Protein AF-A0A3N7FI49-F1 (afdb_monomer)

pLDDT: mean 76.32, std 20.82, range [30.8, 97.62]

Radius of gyration: 17.37 Å; Cα contacts (8 Å, |Δi|>4): 125; chains: 1; bounding box: 34×40×47 Å

Organism: Populus trichocarpa (NCBI:txid3694)

Secondary structure (DSSP, 8-state):
-EE-TTS-EEE--SSPP-TT--SHHHHHHHHHHHTT---SS----GGGTGGG--EEEEEESSGGGGGGGTT---SEEEEEEEE-SSHHHHHHHHHHH-SEEEE--

Nearest PDB structures (foldseek):
  2g09-assembly1_A  TM=8.709E-01  e=8.014E-07  Mus musculus
  2jga-assembly1_A  TM=8.548E-01  e=8.014E-07  Homo sapiens
  5h81-assembly1_B  TM=4.452E-01  e=8.766E-01  Catharanthus roseus
  5h81-assembly1_A  TM=4.465E-01  e=1.147E+00  Catharanthus roseus
  8b27-assembly1_A  TM=4.540E-01  e=1.835E+00  Catharanthus roseus

Mean predicted aligned error: 11.05 Å

Sequence (105 aa):
MVFDNDGRLVSFKGKLIHSLNKNEHALEMAAPVHENFGDADGLINDNASVKKRTDLLLLGDHLGDLEMSDGLDYETRISVGFLNDNIENNLSQYRKAFDVVYMVS

Foldseek 3Di:
DDADPVRHDDDDPDDDDDLQRLAPVVVVVCVVVVVPPDPPDDDDPCVVVQLPAQEEEQEEQDLSSLNNCHPPRHDHYAYEYEPEPPCVVCVVVCVVRHPHYDYDD

Structure (mmCIF, N/CA/C/O backbone):
data_AF-A0A3N7FI49-F1
#
_entry.id   AF-A0A3N7FI49-F1
#
loop_
_atom_site.group_PDB
_atom_site.id
_atom_site.type_symbol
_atom_site.label_atom_id
_atom_site.label_alt_id
_atom_site.label_comp_id
_atom_site.label_asym_id
_atom_site.label_entity_id
_atom_site.label_seq_id
_atom_site.pdbx_PDB_ins_code
_atom_site.Cartn_x
_atom_site.Cartn_y
_atom_site.Cartn_z
_atom_site.occupancy
_atom_site.B_iso_or_equiv
_atom_site.auth_seq_id
_atom_site.auth_comp_id
_atom_site.auth_asym_id
_atom_site.auth_atom_id
_atom_site.pdbx_PDB_model_num
ATOM 1 N N . MET A 1 1 ? 9.700 1.242 -19.514 1.00 88.19 1 MET A N 1
ATOM 2 C CA . MET A 1 1 ? 9.911 -0.000 -20.297 1.00 88.19 1 MET A CA 1
ATOM 3 C C . MET A 1 1 ? 10.801 0.306 -21.501 1.00 88.19 1 MET A C 1
ATOM 5 O O . MET A 1 1 ? 10.883 1.469 -21.892 1.00 88.19 1 MET A O 1
ATOM 9 N N . VAL A 1 2 ? 11.499 -0.692 -22.041 1.00 91.62 2 VAL A N 1
ATOM 10 C CA . VAL A 1 2 ? 12.292 -0.619 -23.280 1.00 91.62 2 VAL A CA 1
ATOM 11 C C . VAL A 1 2 ? 11.728 -1.649 -24.248 1.00 91.62 2 VAL A C 1
ATOM 13 O O . VAL A 1 2 ? 11.562 -2.810 -23.872 1.00 91.62 2 VAL A O 1
ATOM 16 N N . PHE A 1 3 ? 11.448 -1.218 -25.473 1.00 95.56 3 PHE A N 1
ATOM 17 C CA . PHE A 1 3 ? 10.955 -2.071 -26.548 1.00 95.56 3 PHE A CA 1
ATOM 18 C C . PHE A 1 3 ? 11.972 -2.093 -27.693 1.00 95.56 3 PHE A C 1
ATOM 20 O O . PHE A 1 3 ? 12.682 -1.104 -27.890 1.00 95.56 3 PHE A O 1
ATOM 27 N N . ASP A 1 4 ? 12.073 -3.215 -28.403 1.00 96.25 4 ASP A N 1
ATOM 28 C CA . ASP A 1 4 ? 12.850 -3.302 -29.643 1.00 96.25 4 ASP A CA 1
ATOM 29 C C . ASP A 1 4 ? 12.098 -2.676 -30.836 1.00 96.25 4 ASP A C 1
ATOM 31 O O . ASP A 1 4 ? 10.985 -2.162 -30.699 1.00 96.25 4 ASP A O 1
ATOM 35 N N . ASN A 1 5 ? 12.714 -2.709 -32.020 1.00 96.62 5 ASN A N 1
ATOM 36 C CA . ASN A 1 5 ? 12.132 -2.144 -33.243 1.00 96.62 5 ASN A CA 1
ATOM 37 C C . ASN A 1 5 ? 10.870 -2.886 -33.723 1.00 96.62 5 ASN A C 1
ATOM 39 O O . ASN A 1 5 ? 10.089 -2.310 -34.477 1.00 96.62 5 ASN A O 1
ATOM 43 N N . ASP A 1 6 ? 10.659 -4.128 -33.278 1.00 96.88 6 ASP A N 1
ATOM 44 C CA . ASP A 1 6 ? 9.458 -4.920 -33.563 1.00 96.88 6 ASP A CA 1
ATOM 45 C C . ASP A 1 6 ? 8.357 -4.686 -32.507 1.00 96.88 6 ASP A C 1
ATOM 47 O O . ASP A 1 6 ? 7.310 -5.335 -32.533 1.00 96.88 6 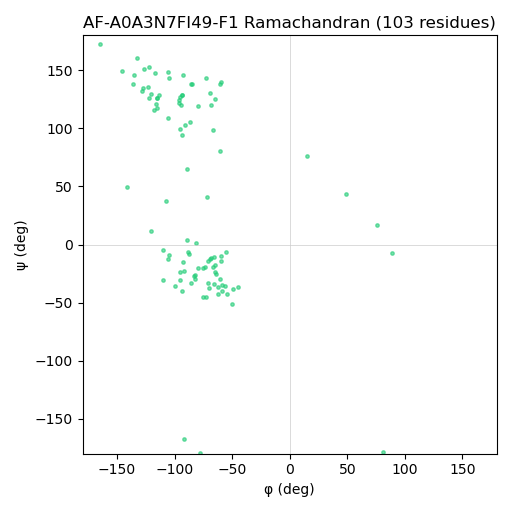ASP A O 1
ATOM 51 N N . GLY A 1 7 ? 8.584 -3.775 -31.551 1.00 94.38 7 GLY A N 1
ATOM 52 C CA . GLY A 1 7 ? 7.651 -3.463 -30.470 1.00 94.38 7 GLY A CA 1
ATOM 53 C C . GLY A 1 7 ? 7.611 -4.512 -29.357 1.00 94.38 7 GLY A C 1
ATOM 54 O O . GLY A 1 7 ? 6.669 -4.523 -28.563 1.00 94.38 7 GLY A O 1
ATOM 55 N N . ARG A 1 8 ? 8.602 -5.405 -29.260 1.00 96.25 8 ARG A N 1
ATOM 56 C CA . ARG A 1 8 ? 8.669 -6.425 -28.204 1.00 96.25 8 ARG A CA 1
ATOM 57 C C . ARG A 1 8 ? 9.332 -5.862 -26.958 1.00 96.25 8 ARG A C 1
ATOM 59 O O . ARG A 1 8 ? 10.332 -5.153 -27.037 1.00 96.25 8 ARG A O 1
ATOM 66 N N . LEU A 1 9 ? 8.781 -6.194 -25.791 1.00 94.38 9 LEU A N 1
ATOM 67 C CA . LEU A 1 9 ? 9.345 -5.790 -24.504 1.00 94.38 9 LEU A CA 1
ATOM 68 C C . LEU A 1 9 ? 10.675 -6.516 -24.269 1.00 94.38 9 LEU A C 1
ATOM 70 O O . LEU A 1 9 ? 10.698 -7.742 -24.186 1.00 94.38 9 LEU A O 1
ATOM 74 N N . VAL A 1 10 ? 11.763 -5.759 -24.114 1.00 95.75 10 VAL A N 1
ATOM 75 C CA . VAL A 1 10 ? 13.110 -6.317 -23.894 1.00 95.75 10 VAL A CA 1
ATOM 76 C C . VAL A 1 10 ? 13.640 -6.072 -22.485 1.00 95.75 10 VAL A C 1
ATOM 78 O O . VAL A 1 10 ? 14.402 -6.886 -21.969 1.00 95.75 10 VAL A O 1
ATOM 81 N N . SER A 1 11 ? 13.247 -4.972 -21.834 1.00 92.81 11 SER A N 1
ATOM 82 C CA . SER A 1 11 ? 13.649 -4.689 -20.451 1.00 92.81 11 SER A CA 1
ATOM 83 C C . SER A 1 11 ? 12.808 -3.594 -19.789 1.00 92.81 11 SER A C 1
ATOM 85 O O . SER A 1 11 ? 11.987 -2.912 -20.414 1.00 92.81 11 SER A O 1
ATOM 87 N N . PHE A 1 12 ? 13.030 -3.399 -18.490 1.00 88.06 12 PHE A N 1
ATOM 88 C CA . PHE A 1 12 ? 12.471 -2.297 -17.712 1.00 88.06 12 PHE A CA 1
ATOM 89 C C . PHE A 1 12 ? 13.558 -1.255 -17.431 1.00 88.06 12 PHE A C 1
ATOM 91 O O . PHE A 1 12 ? 14.724 -1.593 -17.249 1.00 88.06 12 PHE A O 1
ATOM 98 N N . LYS A 1 13 ? 13.170 0.026 -17.442 1.00 83.00 13 LYS A N 1
ATOM 99 C CA . LYS A 1 13 ? 14.071 1.145 -17.132 1.00 83.00 13 LYS A CA 1
ATOM 100 C C . LYS A 1 13 ? 13.963 1.459 -15.643 1.00 83.00 13 LYS A C 1
ATOM 102 O O . LYS A 1 13 ? 12.859 1.399 -15.108 1.00 83.00 13 LYS A O 1
ATOM 107 N N . GLY A 1 14 ? 15.070 1.871 -15.035 1.00 76.06 14 GLY A N 1
ATOM 108 C CA . GLY A 1 14 ? 15.104 2.250 -13.626 1.00 76.06 14 GLY A CA 1
ATOM 109 C C . GLY A 1 14 ? 15.198 1.058 -12.669 1.00 76.06 14 GLY A C 1
ATOM 110 O O . GLY A 1 14 ? 15.305 -0.095 -13.085 1.00 76.06 14 GLY A O 1
ATOM 111 N N . LYS A 1 15 ? 15.198 1.354 -11.368 1.00 77.38 15 LYS A N 1
ATOM 112 C CA . LYS A 1 15 ? 15.168 0.368 -10.286 1.00 77.38 15 LYS A CA 1
ATOM 113 C C . LYS A 1 15 ? 13.777 -0.267 -10.180 1.00 77.38 15 LYS A C 1
ATOM 115 O O . LYS A 1 15 ? 12.767 0.404 -10.367 1.00 77.38 15 LYS A O 1
ATOM 120 N N . LEU A 1 16 ? 13.732 -1.560 -9.862 1.00 79.75 16 LEU A N 1
ATOM 121 C CA . LEU A 1 16 ? 12.482 -2.284 -9.639 1.00 79.75 16 LEU A CA 1
ATOM 122 C C . LEU A 1 16 ? 11.743 -1.730 -8.408 1.00 79.75 16 LEU A C 1
ATOM 124 O O . LEU A 1 16 ? 12.293 -1.727 -7.305 1.00 79.75 16 LEU A O 1
ATOM 128 N N . ILE A 1 17 ? 10.483 -1.338 -8.598 1.00 76.00 17 ILE A N 1
ATOM 129 C CA . ILE A 1 17 ? 9.536 -1.048 -7.517 1.00 76.00 17 ILE A CA 1
ATOM 130 C C . ILE A 1 17 ? 8.717 -2.321 -7.275 1.00 76.00 17 ILE A C 1
ATOM 132 O O . ILE A 1 17 ? 8.162 -2.896 -8.210 1.00 76.00 17 ILE A O 1
ATOM 136 N N . HIS A 1 18 ? 8.674 -2.781 -6.027 1.00 77.56 18 HIS A N 1
ATOM 137 C CA . HIS A 1 18 ? 7.938 -3.972 -5.589 1.00 77.56 18 HIS A CA 1
ATOM 138 C C . HIS A 1 18 ? 7.144 -3.624 -4.328 1.00 77.56 18 HIS A C 1
ATOM 140 O O . HIS A 1 18 ? 7.519 -2.691 -3.626 1.00 77.56 18 HIS A O 1
ATOM 146 N N . SER A 1 19 ? 6.121 -4.405 -3.974 1.00 73.75 19 SER A N 1
ATOM 147 C CA . SER A 1 19 ? 5.263 -4.220 -2.786 1.00 73.75 19 SER A CA 1
ATOM 148 C C . SER A 1 19 ? 5.972 -4.145 -1.424 1.00 73.75 19 SER A C 1
ATOM 150 O O . SER A 1 19 ? 5.311 -3.895 -0.427 1.00 73.75 19 SER A O 1
ATOM 152 N N . LEU A 1 20 ? 7.289 -4.374 -1.377 1.00 69.69 20 LEU A N 1
ATOM 153 C CA . LEU A 1 20 ? 8.136 -4.323 -0.172 1.00 69.69 20 LEU A CA 1
ATOM 154 C C . LEU A 1 20 ? 9.264 -3.273 -0.288 1.00 69.69 20 LEU A C 1
ATOM 156 O O . LEU A 1 20 ? 10.236 -3.313 0.454 1.00 69.69 20 LEU A O 1
ATOM 160 N N . ASN A 1 21 ? 9.201 -2.411 -1.302 1.00 70.62 21 ASN A N 1
ATOM 161 C CA . ASN A 1 21 ? 10.173 -1.355 -1.600 1.00 70.62 21 ASN A CA 1
ATOM 162 C C . ASN A 1 21 ? 9.403 -0.115 -2.091 1.00 70.62 21 ASN A C 1
ATOM 164 O O . ASN A 1 21 ? 9.661 0.407 -3.176 1.00 70.62 21 ASN A O 1
ATOM 168 N N . LYS A 1 22 ? 8.373 0.283 -1.337 1.00 74.06 22 LYS A N 1
ATOM 169 C CA . LYS A 1 22 ? 7.492 1.415 -1.656 1.00 74.06 22 LYS A CA 1
ATOM 170 C C . LYS A 1 22 ? 7.758 2.608 -0.726 1.00 74.06 22 LYS A C 1
ATOM 172 O O . LYS A 1 22 ? 6.819 3.272 -0.329 1.00 74.06 22 LYS A O 1
ATOM 177 N N . ASN A 1 23 ? 9.018 2.859 -0.374 1.00 71.50 23 ASN A N 1
ATOM 178 C CA . ASN A 1 23 ? 9.432 3.998 0.462 1.00 71.50 23 ASN A CA 1
ATOM 179 C C . ASN A 1 23 ? 9.813 5.231 -0.387 1.00 71.50 23 ASN A C 1
ATOM 181 O O . ASN A 1 23 ? 9.573 5.234 -1.593 1.00 71.50 23 ASN A O 1
ATOM 185 N N . GLU A 1 24 ? 10.442 6.256 0.204 1.00 60.62 24 GLU A N 1
ATOM 186 C CA . GLU A 1 24 ? 10.898 7.495 -0.466 1.00 60.62 24 GLU A CA 1
ATOM 187 C C . GLU A 1 24 ? 11.614 7.260 -1.810 1.00 60.62 24 GLU A C 1
ATOM 189 O O . GLU A 1 24 ? 11.397 7.989 -2.780 1.00 60.62 24 GLU A O 1
ATOM 194 N N . HIS A 1 25 ? 12.398 6.183 -1.936 1.00 61.31 25 HIS A N 1
ATOM 195 C CA . HIS A 1 25 ? 13.065 5.852 -3.196 1.00 61.31 25 HIS A CA 1
ATOM 196 C C . HIS A 1 25 ? 12.090 5.500 -4.326 1.00 61.31 25 HIS A C 1
ATOM 198 O O . HIS A 1 25 ? 12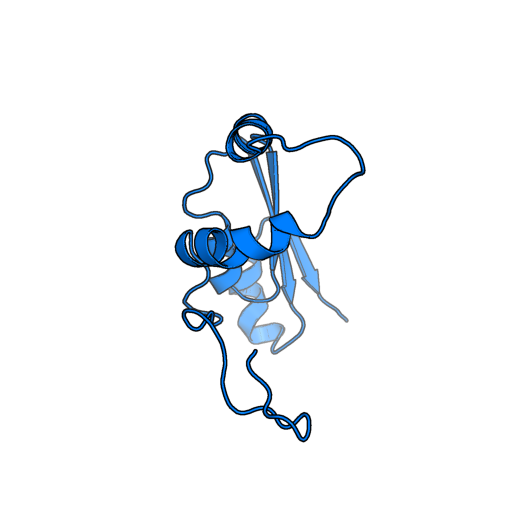.441 5.630 -5.495 1.00 61.31 25 HIS A O 1
ATOM 204 N N . ALA A 1 26 ? 10.872 5.052 -4.023 1.00 60.66 26 ALA A N 1
ATOM 205 C CA . ALA A 1 26 ? 9.821 4.870 -5.018 1.00 60.66 26 ALA A CA 1
ATOM 206 C C . ALA A 1 26 ? 9.288 6.219 -5.535 1.00 60.66 26 ALA A C 1
ATOM 208 O O . ALA A 1 26 ? 8.968 6.316 -6.719 1.00 60.66 26 ALA A O 1
ATOM 209 N N . LEU A 1 27 ? 9.258 7.262 -4.693 1.00 59.16 27 LEU A N 1
ATOM 210 C CA . LEU A 1 27 ? 8.846 8.620 -5.071 1.00 59.16 27 LEU A CA 1
ATOM 211 C C . LEU A 1 27 ? 9.901 9.310 -5.942 1.00 59.16 27 LEU A C 1
ATOM 213 O O . LEU A 1 27 ? 9.561 9.846 -6.996 1.00 59.16 27 LEU A O 1
ATOM 217 N N . GLU A 1 28 ? 11.185 9.214 -5.579 1.00 58.03 28 GLU A N 1
ATOM 218 C CA . GLU A 1 28 ? 12.297 9.697 -6.420 1.00 58.03 28 GLU A CA 1
ATOM 219 C C . GLU A 1 28 ? 12.273 9.053 -7.819 1.00 58.03 28 GLU A C 1
ATOM 221 O O . GLU A 1 28 ? 12.564 9.691 -8.829 1.00 58.03 28 GLU A O 1
ATOM 226 N N . MET A 1 29 ? 11.871 7.782 -7.887 1.00 54.31 29 MET A N 1
ATOM 227 C CA . MET A 1 29 ? 11.754 7.004 -9.121 1.00 54.31 29 MET A CA 1
ATOM 228 C C . MET A 1 29 ? 10.466 7.288 -9.918 1.00 54.31 29 MET A C 1
ATOM 230 O O . MET A 1 29 ? 10.430 7.001 -11.117 1.00 54.31 29 MET A O 1
ATOM 234 N N . ALA A 1 30 ? 9.427 7.840 -9.280 1.00 52.56 30 ALA A N 1
ATOM 235 C CA . ALA A 1 30 ? 8.167 8.263 -9.901 1.00 52.56 30 ALA A CA 1
ATOM 236 C C . ALA A 1 30 ? 8.174 9.743 -10.330 1.00 52.56 30 ALA A C 1
ATOM 238 O O . ALA A 1 30 ? 7.365 10.138 -11.168 1.00 52.56 30 ALA A O 1
ATOM 239 N N . ALA A 1 31 ? 9.127 10.543 -9.845 1.00 50.62 31 ALA A N 1
ATOM 240 C CA . ALA A 1 31 ? 9.336 11.930 -10.261 1.00 50.62 31 ALA A CA 1
ATOM 241 C C . ALA A 1 31 ? 9.397 12.152 -11.795 1.00 50.62 31 ALA A C 1
ATOM 243 O O . ALA A 1 31 ? 8.767 13.102 -12.260 1.00 50.62 31 ALA A O 1
ATOM 244 N N . PRO A 1 32 ? 10.009 11.277 -12.631 1.00 47.78 32 PRO A N 1
ATOM 245 C CA . PRO A 1 32 ? 9.985 11.464 -14.086 1.00 47.78 32 PRO A CA 1
ATOM 246 C C . PRO A 1 32 ? 8.590 11.278 -14.716 1.00 47.78 32 PRO A C 1
ATOM 248 O O . PRO A 1 32 ? 8.396 11.581 -15.892 1.00 47.78 32 PRO A O 1
ATOM 251 N N . VAL A 1 33 ? 7.608 10.751 -13.973 1.00 46.41 33 VAL A N 1
ATOM 252 C CA . VAL A 1 33 ? 6.207 10.626 -14.417 1.00 46.41 33 VAL A CA 1
ATOM 253 C C . VAL A 1 33 ? 5.446 11.941 -14.208 1.00 46.41 33 VAL A C 1
ATOM 255 O O . VAL A 1 33 ? 4.530 12.239 -14.974 1.00 46.41 33 VAL A O 1
ATOM 258 N N . HIS A 1 34 ? 5.866 12.771 -13.248 1.00 45.50 34 HIS A N 1
ATOM 259 C CA . HIS A 1 34 ? 5.294 14.101 -13.024 1.00 45.50 34 HIS A CA 1
ATOM 260 C C . HIS A 1 34 ? 5.712 15.127 -14.088 1.00 45.50 34 HIS A C 1
ATOM 262 O O . HIS A 1 34 ? 4.993 16.097 -14.292 1.00 45.50 34 HIS A O 1
ATOM 268 N N . GLU A 1 35 ? 6.792 14.887 -14.841 1.00 42.59 35 GLU A N 1
ATOM 269 C CA . GLU A 1 35 ? 7.208 15.776 -15.940 1.00 42.59 35 GLU A CA 1
ATOM 270 C C . GLU A 1 35 ? 6.274 15.727 -17.169 1.00 42.59 35 GLU A C 1
ATOM 272 O O . GLU A 1 35 ? 6.339 16.614 -18.017 1.00 42.59 35 GLU A O 1
ATOM 277 N N . ASN A 1 36 ? 5.384 14.726 -17.278 1.00 38.12 36 ASN A N 1
ATOM 278 C CA . ASN A 1 36 ? 4.480 14.563 -18.431 1.00 38.12 36 ASN A CA 1
ATOM 279 C C . ASN A 1 36 ? 2.996 14.837 -18.135 1.00 38.12 36 ASN A C 1
ATOM 281 O O . ASN A 1 36 ? 2.192 14.842 -19.068 1.00 38.12 36 ASN A O 1
ATOM 285 N N . PHE A 1 37 ? 2.615 15.101 -16.883 1.00 40.06 37 PHE A N 1
ATOM 286 C CA . PHE A 1 37 ? 1.313 15.702 -16.573 1.00 40.06 37 PHE A CA 1
ATOM 287 C C . PHE A 1 37 ? 1.465 17.223 -16.590 1.00 40.06 37 PHE A C 1
ATOM 289 O O . PHE A 1 37 ? 1.373 17.895 -15.570 1.00 40.06 37 PHE A O 1
ATOM 296 N N . GLY A 1 38 ? 1.766 17.746 -17.781 1.00 32.53 38 GLY A N 1
ATOM 297 C CA . GLY A 1 38 ? 1.758 19.175 -18.041 1.00 32.53 38 GLY A CA 1
ATOM 298 C C . GLY A 1 38 ? 0.334 19.704 -17.948 1.00 32.53 38 GLY A C 1
ATOM 299 O O . GLY A 1 38 ? -0.420 19.627 -18.918 1.00 32.53 38 GLY A O 1
ATOM 300 N N . ASP A 1 39 ? -0.018 20.277 -16.801 1.00 34.88 39 ASP A N 1
ATOM 301 C CA . ASP A 1 39 ? -0.895 21.437 -16.834 1.00 34.88 39 ASP A CA 1
ATOM 302 C C . ASP A 1 39 ? -0.174 22.528 -17.633 1.00 34.88 39 ASP A C 1
ATOM 304 O O . ASP A 1 39 ? 1.043 22.699 -17.556 1.00 34.88 39 ASP A O 1
ATOM 308 N N . ALA A 1 40 ? -0.933 23.208 -18.486 1.00 40.53 40 ALA A N 1
ATOM 309 C CA . ALA A 1 40 ? -0.455 24.135 -19.503 1.00 40.53 40 ALA A CA 1
ATOM 310 C C . ALA A 1 40 ? 0.071 25.473 -18.941 1.00 40.53 40 ALA A C 1
ATOM 312 O O . ALA A 1 40 ? -0.193 26.525 -19.523 1.00 40.53 40 ALA A O 1
ATOM 313 N N . ASP A 1 41 ? 0.813 25.453 -17.836 1.00 37.81 41 ASP A N 1
ATOM 314 C CA . ASP A 1 41 ? 1.504 26.625 -17.317 1.00 37.81 41 ASP A CA 1
ATOM 315 C C . ASP A 1 41 ? 2.924 26.264 -16.873 1.00 37.81 41 ASP A C 1
ATOM 317 O O . ASP A 1 41 ? 3.196 25.180 -16.362 1.00 37.81 41 ASP A O 1
ATOM 321 N N . GLY A 1 42 ? 3.856 27.148 -17.203 1.00 30.80 42 GLY A N 1
ATOM 322 C CA . GLY A 1 42 ? 5.264 26.829 -17.377 1.00 30.80 42 GLY A CA 1
ATOM 323 C C . GLY A 1 42 ? 5.955 26.248 -16.146 1.00 30.80 42 GLY A C 1
ATOM 324 O O . GLY A 1 42 ? 5.791 26.751 -15.043 1.00 30.80 42 GLY A O 1
ATOM 325 N N . LEU A 1 43 ? 6.807 25.247 -16.406 1.00 36.66 43 LEU A N 1
ATOM 326 C CA . LEU A 1 43 ? 8.012 24.860 -15.663 1.00 36.66 43 LEU A CA 1
ATOM 327 C C . LEU A 1 43 ? 8.111 25.470 -14.256 1.00 36.66 43 LEU A C 1
ATOM 329 O O . LEU A 1 43 ? 8.893 26.396 -14.013 1.00 36.66 43 LEU A O 1
ATOM 333 N N . ILE A 1 44 ? 7.343 24.930 -13.319 1.00 35.91 44 ILE A N 1
ATOM 334 C CA . ILE A 1 44 ? 7.605 25.171 -11.913 1.00 35.91 44 ILE A CA 1
ATOM 335 C C . ILE A 1 44 ? 8.488 24.020 -11.455 1.00 35.91 44 ILE A C 1
ATOM 337 O O . ILE A 1 44 ? 8.224 22.843 -11.681 1.00 35.91 44 ILE A O 1
ATOM 341 N N . ASN A 1 45 ? 9.595 24.381 -10.826 1.00 40.12 45 ASN A N 1
ATOM 342 C CA . ASN A 1 45 ? 10.358 23.484 -9.981 1.00 40.12 45 ASN A CA 1
ATOM 343 C C . ASN A 1 4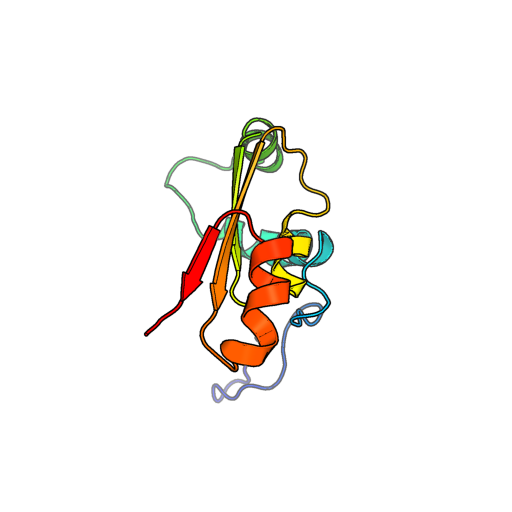5 ? 9.430 23.027 -8.827 1.00 40.12 45 ASN A C 1
ATOM 345 O O . ASN A 1 45 ? 9.445 23.605 -7.741 1.00 40.12 45 ASN A O 1
ATOM 349 N N . ASP A 1 46 ? 8.557 22.048 -9.083 1.00 42.69 46 ASP A N 1
ATOM 350 C CA . ASP A 1 46 ? 7.375 21.734 -8.260 1.00 42.69 46 ASP A CA 1
ATOM 351 C C . ASP A 1 46 ? 7.656 20.890 -7.015 1.00 42.69 46 ASP A C 1
ATOM 353 O O . ASP A 1 46 ? 6.777 20.678 -6.179 1.00 42.69 46 ASP A O 1
ATOM 357 N N . ASN A 1 47 ? 8.921 20.544 -6.767 1.00 44.09 47 ASN A N 1
ATOM 358 C CA . ASN A 1 47 ? 9.340 20.043 -5.454 1.00 44.09 47 ASN A CA 1
ATOM 359 C C . ASN A 1 47 ? 9.076 21.074 -4.333 1.00 44.09 47 ASN A C 1
ATOM 361 O O . ASN A 1 47 ? 9.136 20.736 -3.154 1.00 44.09 47 ASN A O 1
ATOM 365 N N . ALA A 1 48 ? 8.806 22.342 -4.674 1.00 38.84 48 ALA A N 1
ATOM 366 C CA . ALA A 1 48 ? 8.447 23.399 -3.732 1.00 38.84 48 ALA A CA 1
ATOM 367 C C . ALA A 1 48 ? 6.929 23.559 -3.499 1.00 38.84 48 ALA A C 1
ATOM 369 O O . ALA A 1 48 ? 6.544 24.089 -2.456 1.00 38.84 48 ALA A O 1
ATOM 370 N N . SER A 1 49 ? 6.064 23.121 -4.422 1.00 41.47 49 SER A N 1
ATOM 371 C CA . SER A 1 49 ? 4.604 23.264 -4.294 1.00 41.47 49 SER A CA 1
ATOM 372 C C . SER A 1 49 ? 3.980 22.107 -3.503 1.00 41.47 49 SER A C 1
ATOM 374 O O . SER A 1 49 ? 3.081 22.342 -2.691 1.00 41.47 49 SER A O 1
ATOM 376 N N . VAL A 1 50 ? 4.537 20.892 -3.616 1.00 49.72 50 VAL A N 1
ATOM 377 C CA . VAL A 1 50 ? 4.223 19.755 -2.723 1.00 49.72 50 VAL A CA 1
ATOM 378 C C . VAL A 1 50 ? 4.686 20.033 -1.286 1.00 49.72 50 VAL A C 1
ATOM 380 O O . VAL A 1 50 ? 3.970 19.715 -0.345 1.00 49.72 50 VAL A O 1
ATOM 383 N N . LYS A 1 51 ? 5.805 20.752 -1.103 1.00 50.03 51 LYS A N 1
ATOM 384 C CA . LYS A 1 51 ? 6.356 21.143 0.214 1.00 50.03 51 LYS A CA 1
ATOM 385 C C . LYS A 1 51 ? 5.442 22.002 1.099 1.00 50.03 51 LYS A C 1
ATOM 387 O O . LYS A 1 51 ? 5.788 22.249 2.247 1.00 50.03 51 LYS A O 1
ATOM 392 N N . LYS A 1 52 ? 4.314 22.506 0.588 1.00 54.06 52 LYS A N 1
ATOM 393 C CA . LYS A 1 52 ? 3.327 23.256 1.387 1.00 54.06 52 LYS A CA 1
ATOM 394 C C . LYS A 1 52 ? 2.066 22.466 1.724 1.00 54.06 52 LYS A C 1
ATOM 396 O O . LYS A 1 52 ? 1.248 22.972 2.486 1.00 54.06 52 LYS A O 1
ATOM 401 N N . ARG A 1 53 ? 1.865 21.282 1.141 1.00 63.97 53 ARG A N 1
ATOM 402 C CA . ARG A 1 53 ? 0.688 20.453 1.416 1.00 63.97 53 ARG A CA 1
ATOM 403 C C . ARG A 1 53 ? 1.057 19.446 2.492 1.00 63.97 53 ARG A C 1
ATOM 405 O O . ARG A 1 53 ? 1.681 18.436 2.201 1.00 63.97 53 ARG A O 1
ATOM 412 N N . THR A 1 54 ? 0.680 19.760 3.722 1.00 78.56 54 THR A N 1
ATOM 413 C CA . THR A 1 54 ? 0.962 18.928 4.891 1.00 78.56 54 THR A CA 1
ATOM 414 C C . THR A 1 54 ? -0.125 17.881 5.148 1.00 78.56 54 THR A C 1
ATOM 416 O O . THR A 1 54 ? 0.064 17.013 5.994 1.00 78.56 54 THR A O 1
ATOM 419 N N . ASP A 1 55 ? -1.235 17.921 4.405 1.00 85.94 55 ASP A N 1
ATOM 420 C CA . ASP A 1 55 ? -2.304 16.926 4.473 1.00 85.94 55 ASP A CA 1
ATOM 421 C C . ASP A 1 55 ? -2.113 15.841 3.404 1.00 85.94 55 ASP A C 1
ATOM 423 O O . ASP A 1 55 ? -2.128 16.114 2.199 1.00 85.94 55 ASP A O 1
ATOM 427 N N . LEU A 1 56 ? -1.971 14.594 3.849 1.00 87.88 56 LEU A N 1
ATOM 428 C CA . LEU A 1 56 ? -1.715 13.429 3.011 1.00 87.88 56 LEU A CA 1
ATOM 429 C C . LEU A 1 56 ? -2.893 12.449 3.065 1.00 87.88 56 LEU A C 1
ATOM 431 O O . LEU A 1 56 ? -3.289 11.988 4.135 1.00 87.88 56 LEU A O 1
ATOM 435 N N . LEU A 1 57 ? -3.419 12.078 1.896 1.00 91.38 57 LEU A N 1
ATOM 436 C CA . LEU A 1 57 ? -4.357 10.964 1.747 1.00 91.38 57 LEU A CA 1
ATOM 437 C C . LEU A 1 57 ? -3.628 9.778 1.109 1.00 91.38 57 LEU A C 1
ATOM 439 O O . LEU A 1 57 ? -3.291 9.817 -0.073 1.00 91.38 57 LEU A O 1
ATOM 443 N N . LEU A 1 58 ? -3.387 8.729 1.894 1.00 92.56 58 LEU A N 1
ATOM 444 C CA . LEU A 1 58 ? -2.731 7.503 1.452 1.00 92.56 58 LEU A CA 1
ATOM 445 C C . LEU A 1 58 ? -3.786 6.461 1.101 1.00 92.56 58 LEU A C 1
ATOM 447 O O . LEU A 1 58 ? -4.610 6.104 1.939 1.00 92.56 58 LEU A O 1
ATOM 451 N N . LEU A 1 59 ? -3.737 5.947 -0.123 1.00 94.75 59 LEU A N 1
ATOM 452 C CA . LEU A 1 59 ? -4.604 4.870 -0.594 1.00 94.75 59 LEU A CA 1
ATOM 453 C C . LEU A 1 59 ? -3.727 3.657 -0.910 1.00 94.75 59 LEU A C 1
ATOM 455 O O . LEU A 1 59 ? -2.818 3.765 -1.731 1.00 94.75 59 LEU A O 1
ATOM 459 N N . GLY A 1 60 ? -3.981 2.527 -0.254 1.00 93.19 60 GLY A N 1
ATOM 460 C CA . GLY A 1 60 ? -3.195 1.306 -0.430 1.00 93.19 60 GLY A CA 1
ATOM 461 C C . GLY A 1 60 ? -4.053 0.058 -0.313 1.00 93.19 60 GLY A C 1
ATOM 462 O O . GLY A 1 60 ? -5.054 0.048 0.396 1.00 93.19 60 GLY A O 1
ATOM 463 N N . ASP A 1 61 ? -3.686 -1.001 -1.015 1.00 92.56 61 ASP A N 1
ATOM 464 C CA . ASP A 1 61 ? -4.329 -2.313 -0.939 1.00 92.56 61 ASP A CA 1
ATOM 465 C C . ASP A 1 61 ? -3.469 -3.332 -0.182 1.00 92.56 61 ASP A C 1
ATOM 467 O O . ASP A 1 61 ? -3.968 -4.370 0.253 1.00 92.56 61 ASP A O 1
ATOM 471 N N . HIS A 1 62 ? -2.198 -3.012 0.065 1.00 92.12 62 HIS A N 1
ATOM 472 C CA . HIS A 1 62 ? -1.254 -3.830 0.813 1.00 92.12 62 HIS A CA 1
ATOM 473 C C . HIS A 1 62 ? -0.674 -3.081 2.022 1.00 92.12 62 HIS A C 1
ATOM 475 O O . HIS A 1 62 ? -0.516 -1.865 2.004 1.00 92.12 62 HIS A O 1
ATOM 481 N N . LEU A 1 63 ? -0.274 -3.802 3.077 1.00 91.19 63 LEU A N 1
ATOM 482 C CA . LEU A 1 63 ? 0.341 -3.182 4.267 1.00 91.19 63 LEU A CA 1
ATOM 483 C C . LEU A 1 63 ? 1.619 -2.392 3.937 1.00 91.19 63 LEU A C 1
ATOM 485 O O . LEU A 1 63 ? 1.870 -1.348 4.528 1.00 91.19 63 LEU A O 1
ATOM 489 N N . GLY A 1 64 ? 2.395 -2.871 2.963 1.00 87.69 64 GLY A N 1
ATOM 490 C CA . GLY A 1 64 ? 3.610 -2.197 2.484 1.00 87.69 64 GLY A CA 1
ATOM 491 C C . GLY A 1 64 ? 3.356 -0.850 1.798 1.00 87.69 64 GLY A C 1
ATOM 492 O O . GLY A 1 64 ? 4.295 -0.102 1.563 1.00 87.69 64 GLY A O 1
ATOM 493 N N . ASP A 1 65 ? 2.103 -0.507 1.497 1.00 89.50 65 ASP A N 1
ATOM 494 C CA . ASP A 1 65 ? 1.758 0.787 0.903 1.00 89.50 65 ASP A CA 1
ATOM 495 C C . ASP A 1 65 ? 1.819 1.927 1.915 1.00 89.50 65 ASP A C 1
ATOM 497 O O . ASP A 1 65 ? 1.962 3.080 1.525 1.00 89.50 65 ASP A O 1
ATOM 501 N N . LEU A 1 66 ? 1.752 1.624 3.213 1.00 89.00 66 LEU A N 1
ATOM 502 C CA . LEU A 1 66 ? 1.889 2.626 4.273 1.00 89.00 66 LEU A CA 1
ATOM 503 C C . LEU A 1 66 ? 3.254 3.329 4.225 1.00 89.00 66 LEU A C 1
ATOM 505 O O . LEU A 1 66 ? 3.345 4.518 4.543 1.00 89.00 66 LEU A O 1
ATOM 509 N N . GLU A 1 67 ? 4.277 2.617 3.750 1.00 86.69 67 GLU A N 1
ATOM 510 C CA . GLU A 1 67 ? 5.638 3.127 3.564 1.00 86.69 67 GLU A CA 1
ATOM 511 C C . GLU A 1 67 ? 5.725 4.167 2.433 1.00 86.69 67 GLU A C 1
ATOM 513 O O . GLU A 1 67 ? 6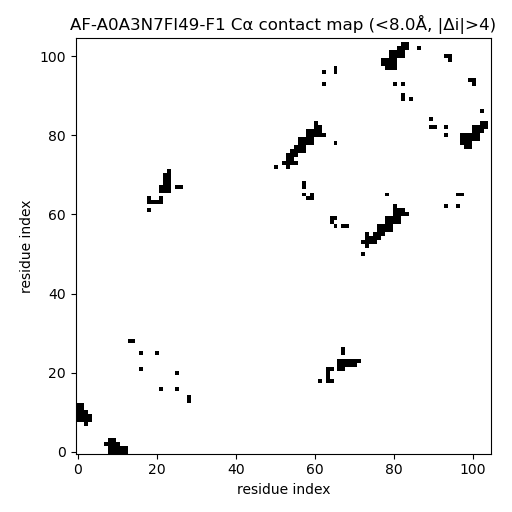.700 4.906 2.367 1.00 86.69 67 GLU A O 1
ATOM 518 N N . MET A 1 68 ? 4.697 4.322 1.582 1.00 83.56 68 MET A N 1
ATOM 519 C CA . MET A 1 68 ? 4.690 5.354 0.526 1.00 83.56 68 MET A CA 1
ATOM 520 C C . MET A 1 68 ? 4.672 6.777 1.078 1.00 83.56 68 MET A C 1
ATOM 522 O O . MET A 1 68 ? 4.968 7.720 0.348 1.00 83.56 68 MET A O 1
ATOM 526 N N . SER A 1 69 ? 4.299 6.939 2.349 1.00 80.69 69 SER A N 1
ATOM 527 C CA . SER A 1 69 ? 4.398 8.224 3.040 1.00 80.69 69 SER A CA 1
ATOM 528 C C . SER A 1 69 ? 5.759 8.464 3.699 1.00 80.69 69 SER A C 1
ATOM 530 O O . SER A 1 69 ? 6.011 9.576 4.158 1.00 80.69 69 SER A O 1
ATOM 532 N N . ASP A 1 70 ? 6.649 7.470 3.738 1.00 81.38 70 ASP A N 1
ATOM 533 C CA . ASP A 1 70 ? 7.966 7.618 4.355 1.00 81.38 70 ASP A CA 1
ATOM 534 C C . ASP A 1 70 ? 8.833 8.570 3.521 1.00 81.38 70 ASP A C 1
ATOM 536 O O . ASP A 1 70 ? 8.950 8.424 2.305 1.00 81.38 70 ASP A O 1
ATOM 540 N N . GLY A 1 71 ? 9.440 9.555 4.186 1.00 72.62 71 GLY A N 1
ATOM 541 C CA . GLY A 1 71 ? 10.246 10.602 3.543 1.00 72.62 71 GLY A CA 1
ATOM 542 C C . GLY A 1 71 ? 9.452 11.834 3.094 1.00 72.62 71 GLY A C 1
ATOM 543 O O . GLY A 1 71 ? 10.051 12.846 2.735 1.00 72.62 71 GLY A O 1
ATOM 544 N N . LEU A 1 72 ? 8.116 11.807 3.168 1.00 76.50 72 LEU A N 1
ATOM 545 C CA . LEU A 1 72 ? 7.290 12.999 2.966 1.00 76.50 72 LEU A CA 1
ATOM 546 C C . LEU A 1 72 ? 7.152 13.794 4.270 1.00 76.50 72 LEU A C 1
ATOM 548 O O . LEU A 1 72 ? 6.930 13.228 5.337 1.00 76.50 72 LEU A O 1
ATOM 552 N N . ASP A 1 73 ? 7.246 15.118 4.166 1.00 74.62 73 ASP A N 1
ATOM 553 C CA . ASP A 1 73 ? 6.975 16.039 5.273 1.00 74.62 73 ASP A CA 1
ATOM 554 C C . ASP A 1 73 ? 5.468 16.350 5.302 1.00 74.62 73 ASP A C 1
ATOM 556 O O . ASP A 1 73 ? 4.959 17.045 4.419 1.00 74.62 73 ASP A O 1
ATOM 560 N N . TYR A 1 74 ? 4.735 15.767 6.256 1.00 80.94 74 TYR A N 1
ATOM 561 C CA . TYR A 1 74 ? 3.286 15.935 6.418 1.00 80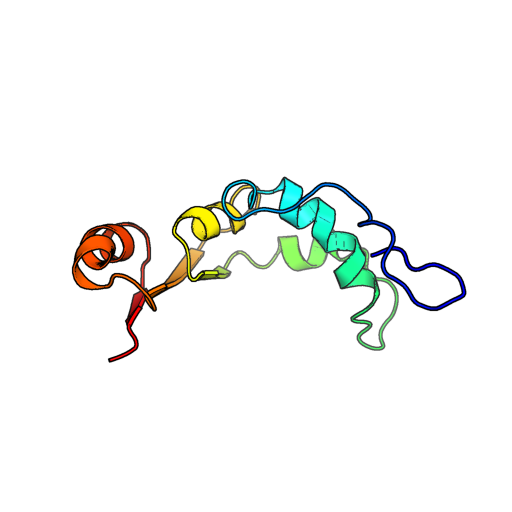.94 74 TYR A CA 1
ATOM 562 C C . TYR A 1 74 ? 2.907 16.158 7.891 1.00 80.94 74 TYR A C 1
ATOM 564 O O . TYR A 1 74 ? 3.511 15.594 8.800 1.00 80.94 74 TYR A O 1
ATOM 572 N N . GLU A 1 75 ? 1.874 16.968 8.129 1.00 84.31 75 GLU A N 1
ATOM 573 C CA . GLU A 1 75 ? 1.296 17.224 9.457 1.00 84.31 75 GLU A CA 1
ATOM 574 C C . GLU A 1 75 ? 0.124 16.281 9.739 1.00 84.31 75 GLU A C 1
ATOM 576 O O . GLU A 1 75 ? 0.000 15.756 10.846 1.00 84.31 75 GLU A O 1
ATOM 581 N N . THR A 1 76 ? -0.716 16.030 8.730 1.00 86.31 76 THR A N 1
ATOM 582 C CA . THR A 1 76 ? -1.880 15.146 8.837 1.00 86.31 76 THR A CA 1
ATOM 583 C C . THR A 1 76 ? -1.786 14.050 7.792 1.00 86.31 76 THR A C 1
ATOM 585 O O . THR A 1 76 ? -1.538 14.315 6.619 1.00 86.31 76 THR A O 1
ATOM 588 N N . ARG A 1 77 ? -2.063 12.808 8.193 1.00 91.69 77 ARG A N 1
ATOM 589 C CA . ARG A 1 77 ? -2.222 11.684 7.269 1.0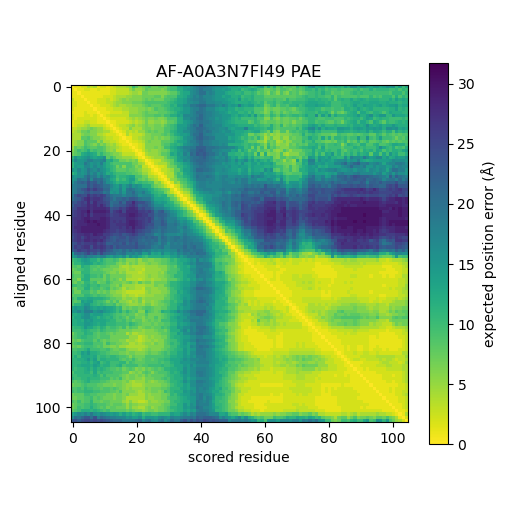0 91.69 77 ARG A CA 1
ATOM 590 C C . ARG A 1 77 ? -3.524 10.954 7.547 1.00 91.69 77 ARG A C 1
ATOM 592 O O . ARG A 1 77 ? -3.789 10.599 8.690 1.00 91.69 77 ARG A O 1
ATOM 599 N N . ILE A 1 78 ? -4.284 10.686 6.490 1.00 95.19 78 ILE A N 1
ATOM 600 C CA . ILE A 1 78 ? -5.398 9.738 6.496 1.00 95.19 78 ILE A CA 1
ATOM 601 C C . ILE A 1 78 ? -5.033 8.599 5.554 1.00 95.19 78 ILE A C 1
ATOM 603 O O . ILE A 1 78 ? -4.706 8.824 4.392 1.00 95.19 78 ILE A O 1
ATOM 607 N N . SER A 1 79 ? -5.093 7.373 6.051 1.00 96.12 79 SER A N 1
ATOM 608 C CA . SER A 1 79 ? -4.769 6.161 5.310 1.00 96.12 79 SER A CA 1
ATOM 609 C C . SER A 1 79 ? -6.012 5.296 5.099 1.00 96.12 79 SER A C 1
ATOM 611 O O . SER A 1 79 ? -6.749 4.987 6.036 1.00 96.12 79 SER A O 1
ATOM 613 N N . VAL A 1 80 ? -6.253 4.900 3.850 1.00 97.62 80 VAL A N 1
ATOM 614 C CA . VAL A 1 80 ? -7.373 4.046 3.445 1.00 97.62 80 VAL A CA 1
ATOM 615 C C . VAL A 1 80 ? -6.826 2.750 2.855 1.00 97.62 80 VAL A C 1
ATOM 617 O O . VAL A 1 80 ? -6.164 2.761 1.817 1.00 97.62 80 VAL A O 1
ATOM 620 N N . GLY A 1 81 ? -7.119 1.643 3.532 1.00 96.62 81 GLY A N 1
ATOM 621 C CA . GLY A 1 81 ? -6.737 0.292 3.145 1.00 96.62 81 GLY A CA 1
ATOM 622 C C . GLY A 1 81 ? -7.854 -0.420 2.385 1.00 96.62 81 GLY A C 1
ATOM 623 O O . GLY A 1 81 ? -8.939 -0.607 2.935 1.00 96.62 81 GLY A O 1
ATOM 624 N N . PHE A 1 82 ? -7.595 -0.862 1.158 1.00 96.12 82 PHE A N 1
ATOM 625 C CA . PHE A 1 82 ? -8.503 -1.699 0.371 1.00 96.12 82 PHE A CA 1
ATOM 626 C C . PHE A 1 82 ? -8.203 -3.175 0.637 1.00 96.12 82 PHE A C 1
ATOM 628 O O . PHE A 1 82 ? -7.231 -3.730 0.132 1.00 96.12 82 PHE A O 1
ATOM 635 N N . LEU A 1 83 ? -9.032 -3.823 1.452 1.00 94.62 83 LEU A N 1
ATOM 636 C CA . LEU A 1 83 ? -8.888 -5.234 1.782 1.00 94.62 83 LEU A CA 1
ATOM 637 C C . LEU A 1 83 ? -9.745 -6.083 0.836 1.00 94.62 83 LEU A C 1
ATOM 639 O O . LEU A 1 83 ? -10.934 -6.292 1.078 1.00 94.62 83 LEU A O 1
ATOM 643 N N . ASN A 1 84 ? -9.113 -6.560 -0.236 1.00 91.94 84 ASN A N 1
ATOM 644 C CA . ASN A 1 84 ? -9.780 -7.328 -1.292 1.00 91.94 84 ASN A CA 1
ATOM 645 C C . ASN A 1 84 ? -9.660 -8.849 -1.102 1.00 91.94 84 ASN A C 1
ATOM 647 O O . ASN A 1 84 ? -10.577 -9.578 -1.461 1.00 91.94 84 ASN A O 1
ATOM 651 N N . ASP A 1 85 ? -8.562 -9.322 -0.500 1.00 89.31 85 ASP A N 1
ATOM 652 C CA . ASP A 1 85 ? -8.234 -10.748 -0.412 1.00 89.31 85 ASP A CA 1
ATOM 653 C C . ASP A 1 85 ? -7.972 -11.216 1.022 1.00 89.31 85 ASP A C 1
ATOM 655 O O . ASP A 1 85 ? -7.472 -10.475 1.875 1.00 89.31 85 ASP A O 1
ATOM 659 N N . ASN A 1 86 ? -8.264 -12.500 1.269 1.00 89.81 86 ASN A N 1
ATOM 660 C CA . ASN A 1 86 ? -8.002 -13.197 2.533 1.00 89.81 86 ASN A CA 1
ATOM 661 C C . ASN A 1 86 ? -8.501 -12.413 3.766 1.00 89.81 86 ASN A C 1
ATOM 663 O O . ASN A 1 86 ? -7.814 -12.285 4.785 1.00 89.81 86 ASN A O 1
ATOM 667 N N . ILE A 1 87 ? -9.711 -11.864 3.630 1.00 89.25 87 ILE A N 1
ATOM 668 C CA . ILE A 1 87 ? -10.305 -10.878 4.532 1.00 89.25 87 ILE A CA 1
ATOM 669 C C . ILE A 1 87 ? -10.224 -11.319 5.995 1.00 89.25 87 ILE A C 1
ATOM 671 O O . ILE A 1 87 ? -9.739 -10.564 6.834 1.00 89.25 87 ILE A O 1
ATOM 675 N N . GLU A 1 88 ? -10.658 -12.541 6.305 1.00 91.06 88 GLU A N 1
ATOM 676 C CA . GLU A 1 88 ? -10.739 -13.035 7.686 1.00 91.06 88 GLU A CA 1
ATOM 677 C C . GLU A 1 88 ? -9.382 -13.012 8.402 1.00 91.06 88 GLU A C 1
ATOM 679 O O . GLU A 1 88 ? -9.293 -12.615 9.565 1.00 91.06 88 GLU A O 1
ATOM 684 N N . ASN A 1 89 ? -8.311 -13.370 7.692 1.00 92.69 89 ASN A N 1
ATOM 685 C CA . ASN A 1 89 ? -6.963 -13.439 8.252 1.00 92.69 89 ASN A CA 1
ATOM 686 C C . ASN A 1 89 ? -6.272 -12.067 8.301 1.00 92.69 89 ASN A C 1
ATOM 688 O O . ASN A 1 89 ? -5.453 -11.806 9.186 1.00 92.69 89 ASN A O 1
ATOM 692 N N . ASN A 1 90 ? -6.608 -11.176 7.367 1.00 92.81 90 ASN A N 1
ATOM 693 C CA . ASN A 1 90 ? -5.926 -9.895 7.189 1.00 92.81 90 ASN A CA 1
ATOM 694 C C . ASN A 1 90 ? -6.623 -8.727 7.904 1.00 92.81 90 ASN A C 1
ATOM 696 O O . ASN A 1 90 ? -5.963 -7.752 8.266 1.00 92.81 90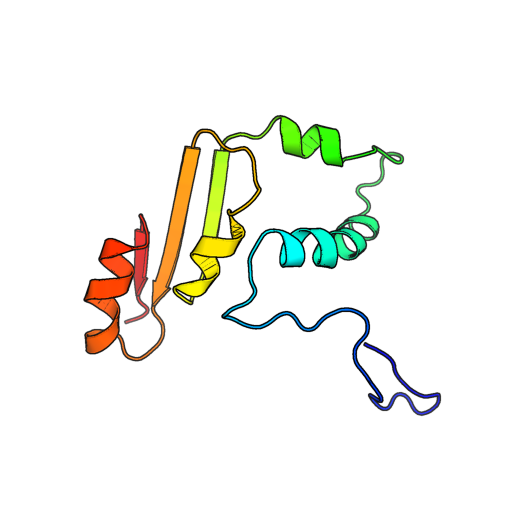 ASN A O 1
ATOM 700 N N . LEU A 1 91 ? -7.926 -8.825 8.186 1.00 94.12 91 LEU A N 1
ATOM 701 C CA . LEU A 1 91 ? -8.736 -7.731 8.734 1.00 94.12 91 LEU A CA 1
ATOM 702 C C . LEU A 1 91 ? -8.161 -7.131 10.020 1.00 94.12 91 LEU A C 1
ATOM 704 O O . LEU A 1 91 ? -8.131 -5.912 10.183 1.00 94.12 91 LEU A O 1
ATOM 708 N N . SER A 1 92 ? -7.690 -7.982 10.933 1.00 95.50 92 SER A N 1
ATOM 709 C CA . SER A 1 92 ? -7.102 -7.5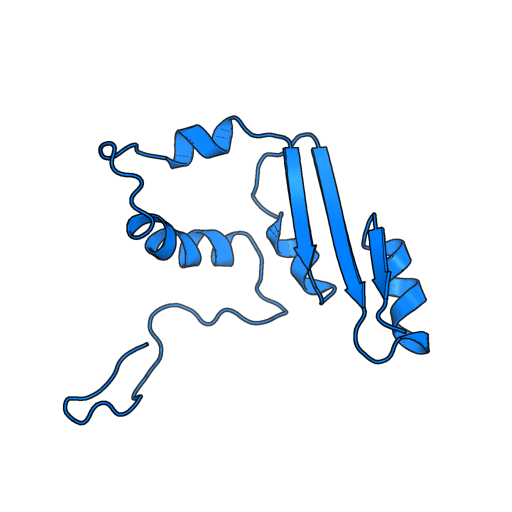39 12.203 1.00 95.50 92 SER A CA 1
ATOM 710 C C . SER A 1 92 ? -5.842 -6.697 11.992 1.00 95.50 92 SER A C 1
ATOM 712 O O . SER A 1 92 ? -5.614 -5.735 12.721 1.00 95.50 92 SER A O 1
ATOM 714 N N . GLN A 1 93 ? -5.033 -7.034 10.985 1.00 95.50 93 GLN A N 1
ATOM 715 C CA . GLN A 1 93 ? -3.815 -6.294 10.664 1.00 95.50 93 GLN A CA 1
ATOM 716 C C . GLN A 1 93 ? -4.156 -4.975 9.967 1.00 95.50 93 GLN A C 1
ATOM 718 O O . GLN A 1 93 ? -3.673 -3.928 10.385 1.00 95.50 93 GLN A O 1
ATOM 723 N N . TYR A 1 94 ? -5.065 -5.001 8.989 1.00 96.44 94 TYR A N 1
ATOM 724 C CA . TYR A 1 94 ? -5.478 -3.803 8.252 1.00 96.44 94 TYR A CA 1
ATOM 725 C C . TYR A 1 94 ? -6.141 -2.769 9.165 1.00 96.44 94 TYR A C 1
ATOM 727 O O . TYR A 1 94 ? -5.791 -1.598 9.098 1.00 96.44 94 TYR A O 1
ATOM 735 N N . ARG A 1 95 ? -7.016 -3.187 10.091 1.00 95.31 95 ARG A N 1
ATOM 736 C CA . ARG A 1 95 ? -7.649 -2.280 11.071 1.00 95.31 95 ARG A CA 1
ATOM 737 C C . ARG A 1 95 ? -6.672 -1.631 12.048 1.00 95.31 95 ARG A C 1
ATOM 739 O O . ARG A 1 95 ? -7.005 -0.609 12.632 1.00 95.31 95 ARG A O 1
ATOM 746 N N . LYS A 1 96 ? -5.521 -2.260 12.298 1.00 96.62 96 LYS A N 1
ATOM 747 C CA . LYS A 1 96 ? -4.467 -1.684 13.146 1.00 96.62 96 LYS A CA 1
ATOM 748 C C . LYS A 1 96 ? -3.576 -0.719 12.374 1.00 96.62 96 LYS A C 1
ATOM 750 O O . LYS A 1 96 ? -2.958 0.135 12.996 1.00 96.62 96 LYS A O 1
ATOM 755 N N . ALA A 1 97 ? -3.457 -0.921 11.065 1.00 95.75 97 ALA A N 1
ATOM 756 C CA . ALA A 1 97 ? -2.464 -0.257 10.238 1.00 95.75 97 ALA A CA 1
ATOM 757 C C . ALA A 1 97 ? -3.035 0.944 9.462 1.00 95.75 97 ALA A C 1
ATOM 759 O O . ALA A 1 97 ? -2.336 1.942 9.314 1.00 95.75 97 ALA A O 1
ATOM 760 N N . PHE A 1 98 ? -4.288 0.860 9.005 1.00 96.94 98 PHE A N 1
ATOM 761 C CA . PHE A 1 98 ? -4.985 1.917 8.270 1.00 96.94 98 PHE A CA 1
ATOM 762 C C . PHE A 1 98 ? -6.033 2.620 9.138 1.00 96.94 98 PHE A C 1
ATOM 764 O O . PHE A 1 98 ? -6.689 1.984 9.965 1.00 96.94 98 PHE A O 1
ATOM 771 N N . ASP A 1 99 ? -6.250 3.912 8.887 1.00 97.19 99 ASP A N 1
ATOM 772 C CA . ASP A 1 99 ? -7.285 4.710 9.560 1.00 97.19 99 ASP A CA 1
ATOM 773 C C . ASP A 1 99 ? -8.693 4.293 9.115 1.00 97.19 99 ASP A C 1
ATOM 775 O O . ASP A 1 99 ? -9.631 4.233 9.913 1.00 97.19 99 ASP A O 1
ATOM 779 N N . VAL A 1 100 ? -8.842 3.966 7.829 1.00 97.44 100 VAL A N 1
ATOM 780 C CA . VAL A 1 100 ? -10.077 3.459 7.228 1.00 97.44 100 VAL A CA 1
ATOM 781 C C . VAL A 1 100 ? -9.771 2.167 6.484 1.00 97.44 100 VAL A C 1
ATOM 783 O O . VAL A 1 100 ? -8.823 2.100 5.711 1.00 97.44 100 VAL A O 1
ATOM 786 N N . VAL A 1 101 ? -10.603 1.142 6.666 1.00 96.88 101 VAL A N 1
ATOM 787 C CA . VAL A 1 101 ? -10.518 -0.098 5.883 1.00 96.88 101 VAL A CA 1
ATOM 788 C C . VAL A 1 101 ? -11.786 -0.240 5.054 1.00 96.88 101 VAL A C 1
ATOM 790 O O . VAL A 1 101 ? -12.881 -0.354 5.606 1.00 96.88 101 VAL A O 1
ATOM 793 N N . TYR A 1 102 ? -11.632 -0.244 3.733 1.00 95.44 102 TYR A N 1
ATOM 794 C CA . TYR A 1 102 ? -12.688 -0.604 2.798 1.00 95.44 102 TYR A CA 1
ATOM 795 C C . TYR A 1 102 ? -12.574 -2.088 2.463 1.00 95.44 102 TYR A C 1
ATOM 797 O O . TYR A 1 102 ? -11.506 -2.574 2.099 1.00 95.44 102 TYR A O 1
ATOM 805 N N . MET A 1 103 ? -13.679 -2.810 2.602 1.00 90.50 103 MET A N 1
ATOM 806 C CA . MET A 1 103 ? -13.757 -4.242 2.340 1.00 90.50 103 MET A CA 1
ATOM 807 C C . MET A 1 103 ? -14.832 -4.463 1.288 1.00 90.50 103 MET A C 1
ATOM 809 O O . MET A 1 103 ? -15.963 -4.010 1.475 1.00 90.50 103 MET A O 1
ATOM 813 N N . VAL A 1 104 ? -14.490 -5.151 0.204 1.00 78.75 104 VAL A N 1
ATOM 814 C CA . VAL A 1 104 ? -15.489 -5.572 -0.781 1.00 78.75 104 VAL A CA 1
ATOM 815 C C . VAL A 1 104 ? -16.176 -6.821 -0.230 1.00 78.75 104 VAL A C 1
ATOM 817 O O . VAL A 1 104 ? -15.502 -7.804 0.073 1.00 78.75 104 VAL A O 1
ATOM 820 N N . SER A 1 105 ? -17.496 -6.746 -0.028 1.00 64.25 105 SER A N 1
ATOM 821 C CA . SER A 1 105 ? -18.329 -7.884 0.393 1.00 64.25 105 SER A CA 1
ATOM 822 C C . SER A 1 105 ? -18.752 -8.746 -0.783 1.00 64.25 105 SER A C 1
ATOM 824 O O . SER A 1 105 ? -19.157 -8.132 -1.798 1.00 64.25 105 SER A O 1
#

Solvent-accessible surface area (backbone atoms only — not comparable to full-atom values): 6619 Å² total; per-residue (Å²): 110,40,61,51,97,88,68,46,83,75,49,75,67,80,80,90,75,47,77,87,48,33,34,45,72,42,53,69,68,46,49,76,61,61,74,72,66,69,64,99,65,79,90,66,80,51,81,61,64,58,72,71,52,32,70,42,80,45,77,29,68,52,81,42,45,66,36,58,56,40,87,61,79,60,82,42,78,49,34,38,31,42,45,80,65,67,49,88,82,41,48,71,54,46,63,73,74,25,80,38,71,50,66,77,128

InterPro domains:
  IPR006434 Pyrimidine 5'-nucleotidase, eukaryotic [PF05822] (1-103)
  IPR023214 HAD superfamily [G3DSA:3.40.50.1000] (1-105)
  IPR036412 HAD-like superfamily [SSF567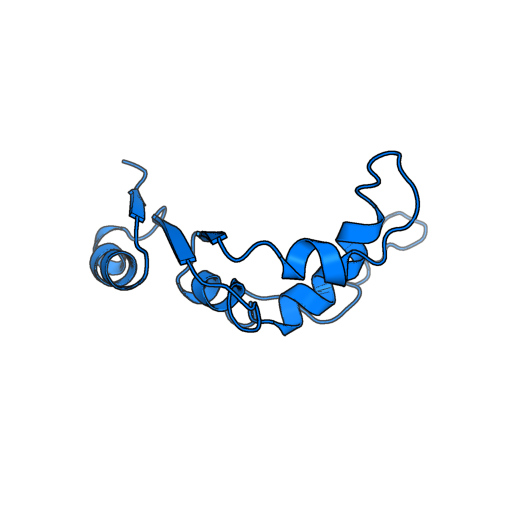84] (1-103)